Protein AF-F7QN99-F1 (afdb_monomer)

Sequence (74 aa):
MEALLNEVIDRVIHTFGMMRNLSEDALNEARESLCTYIDTLSSAGETDPQRLAVCGLAYLRNRQDGASPKFTGC

Radius of gyration: 13.36 Å; Cα contacts (8 Å, |Δi|>4): 40; chains: 1; bounding box: 27×24×47 Å

pLDDT: mean 86.34, std 13.33, range [47.22, 95.69]

Solvent-accessible surface area (backbone atoms only — not comparable to full-atom values): 4322 Å² total; per-residue (Å²): 116,68,68,61,52,51,53,34,50,51,54,35,46,54,52,50,34,69,76,65,71,56,53,71,66,60,49,50,56,50,45,57,55,43,50,57,51,50,50,52,40,41,77,72,68,55,76,52,61,68,59,51,32,53,52,46,48,50,51,54,50,50,54,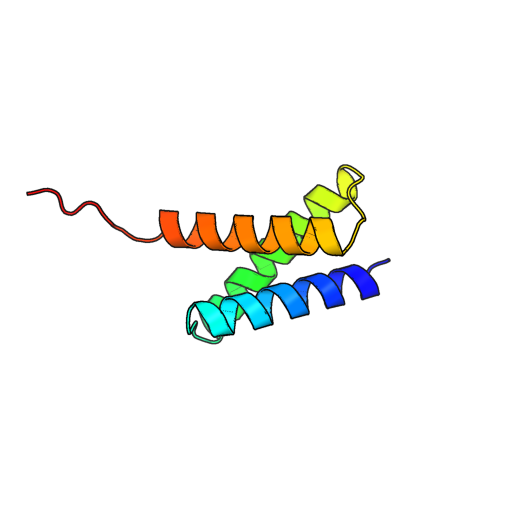54,60,68,67,48,84,87,71,85,72,132

Secondary structure (DSSP, 8-state):
-HHHHHHHHHHHHHHHHHHHT--HHHHHHHHHHHHHHHHHHHHTT---HHHHHHHHHHHHHHHHHHHS------

Nearest PDB structures (foldseek):
  3add-assembly1_B  TM=6.719E-01  e=6.683E-01  Methanocaldococcus jannaschii DSM 2661
  3adb-assembly1_B  TM=6.592E-01  e=7.118E-01  Methanocaldococcus jannaschii DSM 2661
  3adc-assembly1_A  TM=6.397E-01  e=8.600E-01  Methanocaldococcus jannaschii DSM 2661

Foldseek 3Di:
DVVLLVVLLVVLLVVLCVVPVDDPVVSVVLSVVLSVVLVVCVVVVDDPSVVSNVVSNVVSVVVVVVVDPPDPDD

Structure (mmCIF, N/CA/C/O backbone):
data_AF-F7QN99-F1
#
_entry.id   AF-F7QN99-F1
#
loop_
_atom_site.group_PDB
_atom_site.id
_atom_site.type_symbol
_atom_site.label_atom_id
_atom_site.label_alt_id
_atom_site.label_comp_id
_atom_site.label_asym_id
_atom_site.label_entity_id
_atom_site.label_seq_id
_atom_site.pdbx_PDB_ins_code
_atom_site.Cartn_x
_atom_site.Cartn_y
_atom_site.Cartn_z
_atom_site.occupancy
_atom_site.B_iso_or_equiv
_atom_site.auth_seq_id
_atom_site.auth_comp_id
_atom_site.auth_asym_id
_atom_site.auth_atom_id
_atom_site.pdbx_PDB_model_num
ATOM 1 N N . MET A 1 1 ? -4.298 -3.879 16.389 1.00 59.00 1 MET A N 1
ATOM 2 C CA . MET A 1 1 ? -4.668 -3.278 15.089 1.00 59.00 1 MET A CA 1
ATOM 3 C C . MET A 1 1 ? -3.499 -3.342 14.103 1.00 59.00 1 MET A C 1
ATOM 5 O O . MET A 1 1 ? -3.725 -3.702 12.960 1.00 59.00 1 MET A O 1
ATOM 9 N N . GLU A 1 2 ? -2.254 -3.148 14.555 1.00 68.81 2 GLU A N 1
ATOM 10 C CA . GLU A 1 2 ? -1.042 -3.213 13.710 1.00 68.81 2 GLU A CA 1
ATOM 11 C C . GLU A 1 2 ? -0.759 -4.567 13.031 1.00 68.81 2 GLU A C 1
ATOM 13 O O . GLU A 1 2 ? -0.218 -4.594 11.929 1.00 68.81 2 GLU A O 1
ATOM 18 N N . ALA A 1 3 ? -1.137 -5.700 13.635 1.00 80.25 3 ALA A N 1
ATOM 19 C CA . ALA A 1 3 ? -0.919 -7.018 13.025 1.00 80.25 3 ALA A CA 1
ATOM 20 C C . ALA A 1 3 ? -1.681 -7.181 11.693 1.00 80.25 3 ALA A C 1
ATOM 22 O O . ALA A 1 3 ? -1.093 -7.595 10.700 1.00 80.25 3 ALA A O 1
ATOM 23 N N . LEU A 1 4 ? -2.948 -6.750 11.650 1.00 84.50 4 LEU A N 1
ATOM 24 C CA . LEU A 1 4 ? -3.789 -6.833 10.451 1.00 84.50 4 LEU A CA 1
ATOM 25 C C . LEU A 1 4 ? -3.245 -5.956 9.315 1.00 84.50 4 LEU A C 1
ATOM 27 O O . LEU A 1 4 ? -3.237 -6.368 8.159 1.00 84.50 4 LEU A O 1
ATOM 31 N N . LEU A 1 5 ? -2.772 -4.747 9.639 1.00 86.94 5 LEU A N 1
ATOM 32 C CA . LEU A 1 5 ? -2.196 -3.837 8.646 1.00 86.94 5 LEU A CA 1
ATOM 33 C C . LEU A 1 5 ? -0.919 -4.424 8.039 1.00 86.94 5 LEU A C 1
ATOM 35 O O . LEU A 1 5 ? -0.739 -4.363 6.826 1.00 86.94 5 LEU A O 1
ATOM 39 N N . ASN A 1 6 ? -0.078 -5.058 8.857 1.00 90.19 6 ASN A N 1
ATOM 40 C CA . ASN A 1 6 ? 1.111 -5.751 8.369 1.00 90.19 6 ASN A CA 1
ATOM 41 C C . ASN A 1 6 ? 0.764 -6.920 7.439 1.00 90.19 6 ASN A C 1
ATOM 43 O O . ASN A 1 6 ? 1.399 -7.056 6.396 1.00 90.19 6 ASN A O 1
ATOM 47 N N . GLU A 1 7 ? -0.264 -7.713 7.755 1.00 92.88 7 GLU A N 1
ATOM 48 C CA . GLU A 1 7 ? -0.734 -8.788 6.867 1.00 92.88 7 GLU A CA 1
ATOM 49 C C . GLU A 1 7 ? -1.261 -8.247 5.529 1.00 92.88 7 GLU A C 1
ATOM 51 O O . GLU A 1 7 ? -0.983 -8.811 4.468 1.00 92.88 7 GLU A O 1
ATOM 56 N N . VAL A 1 8 ? -1.992 -7.127 5.554 1.00 93.75 8 VAL A N 1
ATOM 57 C CA . VAL A 1 8 ? -2.464 -6.456 4.334 1.00 93.75 8 VAL A CA 1
ATOM 58 C C . VAL A 1 8 ? -1.285 -5.962 3.496 1.00 93.75 8 VAL A C 1
ATOM 60 O O . VAL A 1 8 ? -1.250 -6.211 2.290 1.00 93.75 8 VAL A O 1
ATOM 63 N N . ILE A 1 9 ? -0.314 -5.293 4.121 1.00 94.44 9 ILE A N 1
ATOM 64 C CA . ILE A 1 9 ? 0.888 -4.780 3.453 1.00 94.44 9 ILE A CA 1
ATOM 65 C C . ILE A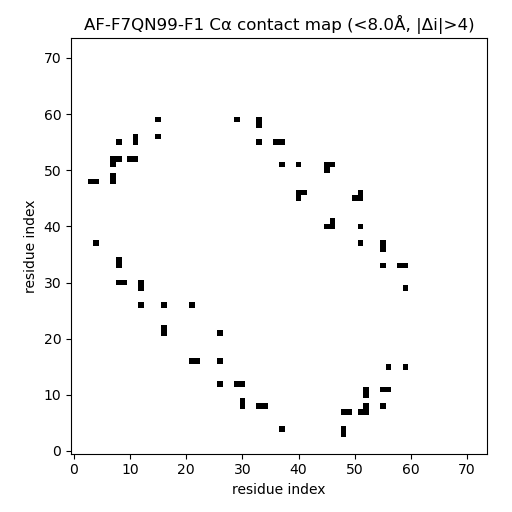 1 9 ? 1.669 -5.928 2.809 1.00 94.44 9 ILE A C 1
ATOM 67 O O . ILE A 1 9 ? 1.985 -5.851 1.623 1.00 94.44 9 ILE A O 1
ATOM 71 N N . ASP A 1 10 ? 1.933 -7.003 3.553 1.0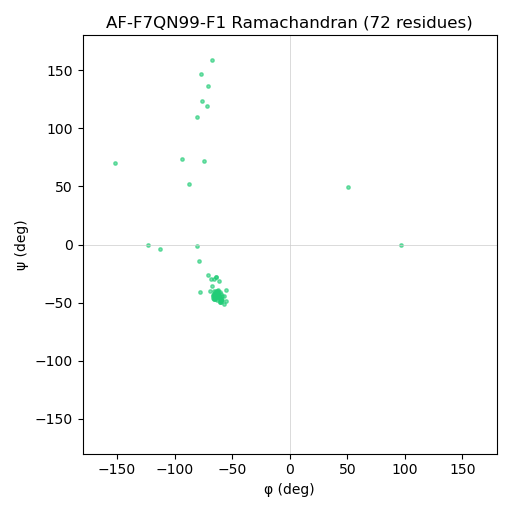0 94.00 10 ASP A N 1
ATOM 72 C CA . ASP A 1 10 ? 2.685 -8.161 3.063 1.00 94.00 10 ASP A CA 1
ATOM 73 C C . ASP A 1 10 ? 1.996 -8.807 1.855 1.00 94.00 10 ASP A C 1
ATOM 75 O O . ASP A 1 10 ? 2.595 -8.964 0.789 1.00 94.00 10 ASP A O 1
ATOM 79 N N . ARG A 1 11 ? 0.682 -9.043 1.957 1.00 94.38 11 ARG A N 1
ATOM 80 C CA . ARG A 1 11 ? -0.121 -9.594 0.862 1.00 94.38 11 ARG A CA 1
ATOM 81 C C . ARG A 1 11 ? -0.070 -8.723 -0.392 1.00 94.38 11 ARG A C 1
ATOM 83 O O . ARG A 1 11 ? 0.045 -9.251 -1.504 1.00 94.38 11 ARG A O 1
ATOM 90 N N . VAL A 1 12 ? -0.194 -7.405 -0.240 1.00 95.69 12 VAL A N 1
ATOM 91 C CA . VAL A 1 12 ? -0.154 -6.456 -1.362 1.00 95.69 12 VAL A CA 1
ATOM 92 C C . VAL A 1 12 ? 1.224 -6.455 -2.012 1.00 95.69 12 VAL A C 1
ATOM 94 O O . V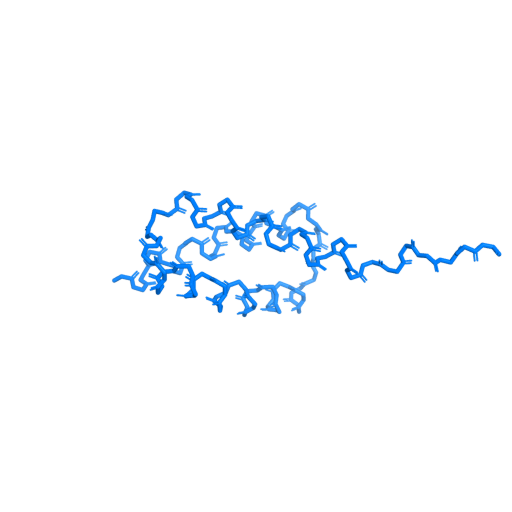AL A 1 12 ? 1.300 -6.564 -3.235 1.00 95.69 12 VAL A O 1
ATOM 97 N N . ILE A 1 13 ? 2.297 -6.383 -1.222 1.00 94.94 13 ILE A N 1
ATOM 98 C CA . ILE A 1 13 ? 3.676 -6.360 -1.723 1.00 94.94 13 ILE A CA 1
ATOM 99 C C . ILE A 1 13 ? 4.029 -7.665 -2.420 1.00 94.94 13 ILE A C 1
ATOM 101 O O . ILE A 1 13 ? 4.540 -7.629 -3.538 1.00 94.94 13 ILE A O 1
ATOM 105 N N . HIS A 1 14 ? 3.676 -8.806 -1.833 1.00 93.56 14 HIS A N 1
ATOM 106 C CA . HIS A 1 14 ? 3.885 -10.110 -2.448 1.00 93.56 14 HIS A CA 1
ATOM 107 C C . HIS A 1 14 ? 3.162 -10.209 -3.801 1.00 93.56 14 HIS A C 1
ATOM 109 O O . HIS A 1 14 ? 3.756 -10.558 -4.822 1.00 93.56 14 HIS A O 1
ATOM 115 N N . THR A 1 15 ? 1.886 -9.811 -3.846 1.00 93.62 15 THR A N 1
ATOM 116 C CA . THR A 1 15 ? 1.089 -9.826 -5.085 1.00 93.62 15 THR A CA 1
ATOM 117 C C . THR A 1 15 ? 1.653 -8.864 -6.134 1.00 93.62 15 THR A C 1
ATOM 119 O O . THR A 1 15 ? 1.772 -9.216 -7.308 1.00 93.62 15 THR A O 1
ATOM 122 N N . PHE A 1 16 ? 2.021 -7.649 -5.729 1.00 92.62 16 PHE A N 1
ATOM 123 C CA . PHE A 1 16 ? 2.577 -6.632 -6.617 1.00 92.62 16 PHE A CA 1
ATOM 124 C C . PHE A 1 16 ? 3.943 -7.045 -7.179 1.00 92.62 16 PHE A C 1
ATOM 126 O O . PHE A 1 16 ? 4.170 -6.915 -8.383 1.00 92.62 16 PHE A O 1
ATOM 133 N N . GLY A 1 17 ? 4.804 -7.613 -6.333 1.00 91.56 17 GLY A N 1
ATOM 134 C CA . GLY A 1 17 ? 6.109 -8.141 -6.707 1.00 91.56 17 GLY A CA 1
ATOM 135 C C . GLY A 1 17 ? 6.025 -9.239 -7.751 1.00 91.56 17 GLY A C 1
ATOM 136 O O . GLY A 1 17 ? 6.686 -9.137 -8.782 1.00 91.56 17 GLY A O 1
ATOM 137 N N . MET A 1 18 ? 5.142 -10.222 -7.552 1.00 91.06 18 MET A N 1
ATOM 138 C CA . MET A 1 18 ? 4.907 -11.280 -8.541 1.00 91.06 18 MET A CA 1
ATOM 139 C C . MET A 1 18 ? 4.386 -10.726 -9.874 1.00 91.06 18 MET A C 1
ATOM 141 O O . MET A 1 18 ? 4.854 -11.127 -10.934 1.00 91.06 18 MET A O 1
ATOM 145 N N . MET A 1 19 ? 3.436 -9.783 -9.845 1.00 90.69 19 MET A N 1
ATOM 146 C CA . MET A 1 19 ? 2.857 -9.217 -11.073 1.00 90.69 19 MET A CA 1
ATOM 147 C C . MET A 1 19 ? 3.841 -8.365 -11.880 1.00 90.69 19 MET A C 1
ATOM 149 O O . MET A 1 19 ? 3.675 -8.221 -13.092 1.00 90.69 19 MET A O 1
ATOM 153 N N . ARG A 1 20 ? 4.808 -7.724 -11.217 1.00 86.88 20 ARG A N 1
ATOM 154 C CA . ARG A 1 20 ? 5.707 -6.740 -11.839 1.00 86.88 20 ARG A CA 1
ATOM 155 C C . ARG A 1 20 ? 7.162 -7.182 -11.921 1.00 86.88 20 ARG A C 1
ATOM 157 O O . ARG A 1 20 ? 7.949 -6.459 -12.520 1.00 86.88 20 ARG A O 1
ATOM 164 N N . ASN A 1 21 ? 7.487 -8.352 -11.374 1.00 88.19 21 ASN A N 1
ATOM 165 C CA . ASN A 1 21 ? 8.829 -8.923 -11.342 1.00 88.19 21 ASN A CA 1
ATOM 166 C C . ASN A 1 21 ? 9.869 -7.920 -10.805 1.00 88.19 21 ASN A C 1
ATOM 168 O O . ASN A 1 21 ? 10.886 -7.652 -11.444 1.00 88.19 21 ASN A O 1
ATOM 172 N N . LEU A 1 22 ? 9.546 -7.303 -9.664 1.00 86.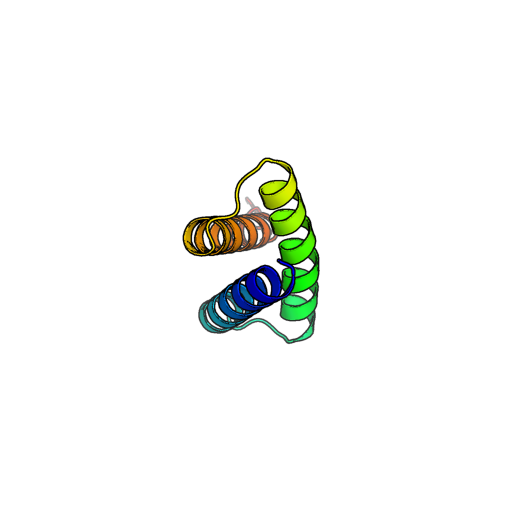50 22 LEU A N 1
ATOM 173 C CA . LEU A 1 22 ? 10.366 -6.268 -9.033 1.00 86.50 22 LEU A CA 1
ATOM 174 C C . LEU A 1 22 ? 11.575 -6.867 -8.313 1.00 86.50 22 LEU A C 1
ATOM 176 O O . LEU A 1 22 ? 11.483 -7.943 -7.726 1.00 86.50 22 LEU A O 1
ATOM 180 N N . SER A 1 23 ? 12.679 -6.123 -8.309 1.00 89.12 23 SER A N 1
ATOM 181 C CA . SER A 1 23 ? 13.837 -6.399 -7.454 1.00 89.12 23 SER A CA 1
ATOM 182 C C . SER A 1 23 ? 13.503 -6.172 -5.975 1.00 89.12 23 SER A C 1
ATOM 184 O O . SER A 1 23 ? 12.601 -5.399 -5.653 1.00 89.12 23 SER A O 1
ATOM 186 N N . GLU A 1 24 ? 14.273 -6.784 -5.073 1.00 87.94 24 GLU A N 1
ATOM 187 C CA . GLU A 1 24 ? 14.106 -6.641 -3.614 1.00 87.94 24 GLU A CA 1
ATOM 188 C C . GLU A 1 24 ? 14.138 -5.181 -3.140 1.00 87.94 24 GLU A C 1
ATOM 190 O O . GLU A 1 24 ? 13.329 -4.789 -2.304 1.00 87.94 24 GLU A O 1
ATOM 195 N N . ASP A 1 25 ? 15.006 -4.359 -3.730 1.00 89.69 25 ASP A N 1
ATOM 196 C CA . ASP A 1 25 ? 15.105 -2.924 -3.436 1.00 89.69 25 ASP A CA 1
ATOM 197 C C . ASP A 1 25 ? 13.793 -2.180 -3.755 1.00 89.69 25 ASP A C 1
ATOM 199 O O . ASP A 1 25 ? 13.193 -1.543 -2.889 1.00 89.69 25 ASP A O 1
ATOM 203 N N . ALA A 1 26 ? 13.250 -2.399 -4.957 1.00 88.75 26 ALA A N 1
ATOM 204 C CA . ALA A 1 26 ? 11.974 -1.825 -5.381 1.00 88.75 26 ALA A CA 1
ATOM 205 C C . ALA A 1 26 ? 10.781 -2.354 -4.561 1.00 88.75 26 ALA A C 1
ATOM 207 O O . ALA A 1 26 ? 9.787 -1.647 -4.379 1.00 88.75 26 ALA A O 1
ATOM 208 N N . LEU A 1 27 ? 10.855 -3.593 -4.061 1.00 90.31 27 LEU A N 1
ATOM 209 C CA . LEU A 1 27 ? 9.859 -4.136 -3.134 1.00 90.31 27 LEU A CA 1
ATOM 210 C C . LEU A 1 27 ? 9.924 -3.452 -1.771 1.00 90.31 27 LEU A C 1
ATOM 212 O O . LEU A 1 27 ? 8.871 -3.157 -1.201 1.00 90.31 27 LEU A O 1
ATOM 216 N N . ASN A 1 28 ? 11.125 -3.171 -1.266 1.00 92.00 28 ASN A N 1
ATOM 217 C CA . ASN A 1 28 ? 11.299 -2.459 -0.008 1.00 92.00 28 ASN A CA 1
ATOM 218 C C . ASN A 1 28 ? 10.758 -1.023 -0.105 1.00 92.00 28 ASN A C 1
ATOM 220 O O . ASN A 1 28 ? 9.926 -0.631 0.712 1.00 92.00 28 ASN A O 1
ATOM 224 N N . GLU A 1 29 ? 11.101 -0.289 -1.169 1.00 91.69 29 GLU A N 1
ATOM 225 C CA . GLU A 1 29 ? 10.559 1.057 -1.413 1.00 91.69 29 GLU A CA 1
ATOM 226 C C . GLU A 1 29 ? 9.026 1.065 -1.547 1.00 91.69 29 GLU A C 1
ATOM 228 O O . GLU A 1 29 ? 8.329 1.937 -1.006 1.00 91.69 29 GLU A O 1
ATOM 233 N N . ALA A 1 30 ? 8.474 0.079 -2.266 1.00 92.94 30 ALA A N 1
ATOM 234 C CA . ALA A 1 30 ? 7.032 -0.090 -2.400 1.00 92.94 30 ALA A CA 1
ATOM 235 C C . ALA A 1 30 ? 6.375 -0.357 -1.040 1.00 92.94 30 ALA A C 1
ATOM 237 O O . ALA A 1 30 ? 5.302 0.184 -0.769 1.00 92.94 30 ALA A O 1
ATOM 238 N N . ARG A 1 31 ? 7.017 -1.149 -0.173 1.00 94.56 31 ARG A N 1
ATOM 239 C CA . ARG A 1 31 ? 6.519 -1.484 1.166 1.00 94.56 31 ARG A CA 1
ATOM 240 C C . ARG A 1 31 ? 6.490 -0.270 2.083 1.00 94.56 31 ARG A C 1
ATOM 242 O O . ARG A 1 31 ? 5.472 -0.045 2.733 1.00 94.56 31 ARG A O 1
ATOM 249 N N . GLU A 1 32 ? 7.553 0.528 2.107 1.00 94.19 32 GLU A N 1
ATOM 250 C CA . GLU A 1 32 ? 7.614 1.757 2.909 1.00 94.19 32 GLU A CA 1
ATOM 251 C C . GLU A 1 32 ? 6.556 2.775 2.460 1.00 94.19 32 GLU A C 1
ATOM 253 O O . GLU A 1 32 ? 5.792 3.310 3.273 1.00 94.19 32 GLU A O 1
ATOM 258 N N . SER A 1 33 ? 6.438 2.973 1.143 1.00 93.69 33 SER A N 1
ATOM 259 C CA . SER A 1 33 ? 5.421 3.854 0.559 1.00 93.69 33 SER A CA 1
ATOM 260 C C . SER A 1 33 ? 4.000 3.366 0.859 1.00 93.69 33 SER A C 1
ATOM 262 O O . SER A 1 33 ? 3.122 4.161 1.199 1.00 93.69 33 SER A O 1
ATOM 264 N N . LEU A 1 34 ? 3.765 2.054 0.753 1.00 95.25 34 LEU A N 1
ATOM 265 C CA . LEU A 1 34 ? 2.472 1.445 1.041 1.00 95.25 34 LEU A CA 1
ATOM 266 C C . LEU A 1 34 ? 2.108 1.570 2.523 1.00 95.25 34 LEU A C 1
ATOM 268 O O . LEU A 1 34 ? 0.967 1.902 2.822 1.00 95.25 34 LEU A O 1
ATOM 272 N N . CYS A 1 35 ? 3.054 1.351 3.437 1.00 94.56 35 CYS A N 1
ATOM 273 C CA . CYS A 1 35 ? 2.830 1.487 4.876 1.00 94.56 35 CYS A CA 1
ATOM 274 C C . CYS A 1 35 ? 2.280 2.878 5.225 1.00 94.56 35 CYS A C 1
ATOM 276 O O . CYS A 1 35 ? 1.226 2.996 5.846 1.00 94.56 35 CYS A O 1
ATOM 278 N N . THR A 1 36 ? 2.925 3.927 4.706 1.00 94.31 36 THR A N 1
ATOM 279 C CA . THR A 1 36 ? 2.507 5.324 4.917 1.00 94.31 36 THR A CA 1
ATOM 280 C C . THR A 1 36 ? 1.111 5.598 4.346 1.00 94.31 36 THR A C 1
ATOM 282 O O . THR A 1 36 ? 0.287 6.285 4.954 1.00 94.31 36 THR A O 1
ATOM 285 N N . TYR A 1 37 ? 0.814 5.042 3.169 1.00 94.81 37 TYR A N 1
ATOM 286 C CA . TYR A 1 37 ? -0.490 5.194 2.529 1.00 94.81 37 TYR A CA 1
ATOM 287 C C . TYR A 1 37 ? -1.612 4.493 3.312 1.00 94.81 37 TYR A C 1
ATOM 289 O O . TYR A 1 37 ? -2.680 5.070 3.514 1.00 94.81 37 TYR A O 1
ATOM 297 N N . ILE A 1 38 ? -1.367 3.271 3.789 1.00 93.62 38 ILE A N 1
ATOM 298 C CA . ILE A 1 38 ? -2.320 2.504 4.597 1.00 93.62 38 ILE A CA 1
ATOM 299 C C . ILE A 1 38 ? -2.566 3.178 5.951 1.00 93.62 38 ILE A C 1
ATOM 301 O O . ILE A 1 38 ? -3.715 3.254 6.378 1.00 93.62 38 ILE A O 1
ATOM 305 N N . ASP A 1 39 ? -1.531 3.728 6.588 1.00 92.44 39 ASP A N 1
ATOM 306 C CA . ASP A 1 39 ? -1.674 4.508 7.823 1.00 92.44 39 ASP A CA 1
ATOM 307 C C . ASP A 1 39 ? -2.560 5.750 7.617 1.00 92.44 39 ASP A C 1
ATOM 309 O O . ASP A 1 39 ? -3.463 6.025 8.410 1.00 92.44 39 ASP A O 1
ATOM 313 N N . THR A 1 40 ? -2.393 6.432 6.479 1.00 93.81 40 THR A N 1
ATOM 314 C CA . THR A 1 40 ? -3.240 7.572 6.095 1.00 93.81 40 THR A CA 1
ATOM 315 C C . THR A 1 40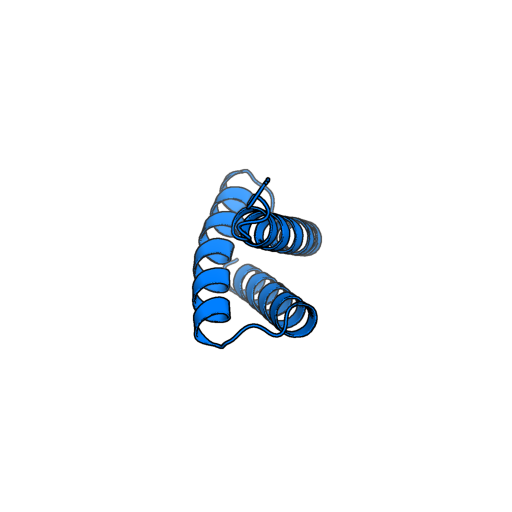 ? -4.706 7.156 5.932 1.00 93.81 40 THR A C 1
ATOM 317 O O . THR A 1 40 ? -5.602 7.840 6.427 1.00 93.81 40 THR A O 1
ATOM 320 N N . LEU A 1 41 ? -4.970 6.027 5.263 1.00 93.38 41 LEU A N 1
ATOM 321 C CA . LEU A 1 41 ? -6.326 5.489 5.102 1.00 93.38 41 LEU A CA 1
ATOM 322 C C . LEU A 1 41 ? -6.939 5.076 6.447 1.00 93.38 41 LEU A C 1
ATOM 324 O O . LEU A 1 41 ? -8.090 5.414 6.725 1.00 93.38 41 LEU A O 1
ATOM 328 N N . SER A 1 42 ? -6.154 4.419 7.301 1.00 89.88 42 SER A N 1
ATOM 329 C CA . SER A 1 42 ? -6.574 4.023 8.647 1.00 89.88 42 SER A CA 1
ATOM 330 C C . SER A 1 42 ? -6.912 5.237 9.510 1.00 89.88 42 SER A C 1
ATOM 332 O O . SER A 1 42 ? -7.943 5.246 10.181 1.00 89.88 42 SER A O 1
ATOM 334 N N . SER A 1 43 ? -6.097 6.291 9.452 1.00 91.19 43 SER A N 1
ATOM 335 C CA . SER A 1 43 ? -6.360 7.562 10.138 1.00 91.19 43 SER A CA 1
ATOM 336 C C . SER A 1 43 ? -7.613 8.271 9.609 1.00 91.19 43 SER A C 1
ATOM 338 O O . SER A 1 43 ? -8.282 8.981 10.357 1.00 91.19 43 SER A O 1
ATOM 340 N N . ALA A 1 44 ? -7.975 8.048 8.342 1.00 92.56 44 ALA A N 1
ATOM 341 C CA . ALA A 1 44 ? -9.222 8.526 7.746 1.00 92.56 44 ALA A CA 1
ATOM 342 C C . ALA A 1 44 ? -10.450 7.647 8.080 1.00 92.56 44 ALA A C 1
ATOM 344 O O . ALA A 1 44 ? -11.563 7.974 7.666 1.00 92.56 44 ALA A O 1
ATOM 345 N N . GLY A 1 45 ? -10.271 6.555 8.835 1.00 92.69 45 GLY A N 1
ATOM 346 C CA . GLY A 1 45 ? -11.335 5.649 9.280 1.00 92.69 45 GLY A CA 1
ATOM 347 C C . GLY A 1 45 ? -11.526 4.395 8.419 1.00 92.69 45 GLY A C 1
ATOM 348 O O . GLY A 1 45 ? -12.376 3.564 8.744 1.00 92.69 45 GLY A O 1
ATOM 349 N N . GLU A 1 46 ? -10.744 4.216 7.352 1.00 91.69 46 GLU A N 1
ATOM 350 C CA . GLU A 1 46 ? -10.781 3.004 6.530 1.00 91.69 46 GLU A CA 1
ATOM 351 C C . GLU A 1 46 ? -9.967 1.893 7.201 1.00 91.69 46 GLU A C 1
ATOM 353 O O . GLU A 1 46 ? -8.742 1.942 7.265 1.00 91.69 46 GLU A O 1
ATOM 358 N N . THR A 1 47 ? -10.655 0.873 7.705 1.00 90.06 47 THR A N 1
ATOM 359 C CA . THR A 1 47 ? -10.037 -0.244 8.442 1.00 90.06 47 THR A CA 1
ATOM 360 C C . THR A 1 47 ? -10.346 -1.604 7.822 1.00 90.06 47 THR A C 1
ATOM 362 O O . THR A 1 47 ? -9.861 -2.624 8.315 1.00 90.06 47 THR A O 1
ATOM 365 N N . ASP A 1 48 ? -11.124 -1.644 6.732 1.00 94.00 48 ASP A N 1
ATOM 366 C CA . ASP A 1 48 ? -11.456 -2.896 6.062 1.00 94.00 48 ASP A CA 1
ATOM 367 C C . ASP A 1 48 ? -10.221 -3.449 5.324 1.00 94.00 48 ASP A C 1
ATOM 369 O O . ASP A 1 48 ? -9.697 -2.810 4.404 1.00 94.00 48 ASP A O 1
ATOM 373 N N . PRO A 1 49 ? -9.740 -4.656 5.672 1.00 91.12 49 PRO A N 1
ATOM 374 C CA . PRO A 1 49 ? -8.497 -5.191 5.123 1.00 91.12 49 PRO A CA 1
ATOM 375 C C . PRO A 1 49 ? -8.572 -5.423 3.609 1.00 91.12 49 PRO A C 1
ATOM 377 O O . PRO A 1 49 ? -7.560 -5.343 2.911 1.00 91.12 49 PRO A O 1
ATOM 380 N N . GLN A 1 50 ? -9.765 -5.689 3.074 1.00 92.56 50 GLN A N 1
ATOM 381 C CA . GLN A 1 50 ? -9.955 -5.924 1.650 1.00 92.56 50 GLN A CA 1
ATOM 382 C C . GLN A 1 50 ? -9.948 -4.607 0.862 1.00 92.56 50 GLN A C 1
ATOM 384 O O . GLN A 1 50 ? -9.335 -4.539 -0.206 1.00 92.56 50 GLN A O 1
ATOM 389 N N . ARG A 1 51 ? -10.573 -3.545 1.383 1.00 94.94 51 ARG A N 1
ATOM 390 C CA . ARG A 1 51 ? -10.482 -2.178 0.845 1.00 94.94 51 ARG A CA 1
ATOM 391 C C . ARG A 1 51 ? -9.047 -1.679 0.875 1.00 94.94 51 ARG A C 1
ATOM 393 O O . ARG A 1 51 ? -8.547 -1.257 -0.165 1.00 94.94 51 ARG A O 1
ATOM 400 N N . LEU A 1 52 ? -8.368 -1.817 2.011 1.00 95.31 52 LEU A N 1
ATOM 401 C CA . LEU A 1 52 ? -6.967 -1.439 2.176 1.00 95.31 52 LEU A CA 1
ATOM 402 C C . LEU A 1 52 ? -6.060 -2.155 1.164 1.00 95.31 52 LEU A C 1
ATOM 404 O O . LEU A 1 52 ? -5.252 -1.504 0.501 1.00 95.31 52 LEU A O 1
ATOM 408 N N . ALA A 1 53 ? -6.247 -3.462 0.951 1.00 94.75 53 ALA A N 1
ATOM 409 C CA . ALA A 1 53 ? -5.480 -4.212 -0.043 1.00 94.75 53 ALA A CA 1
ATOM 410 C C . ALA A 1 53 ? -5.723 -3.725 -1.485 1.00 94.75 53 ALA A C 1
ATOM 412 O O . ALA A 1 53 ? -4.778 -3.552 -2.257 1.00 94.75 53 ALA A O 1
ATOM 413 N N . VAL A 1 54 ? -6.985 -3.482 -1.859 1.00 95.06 54 VAL A N 1
ATOM 414 C CA . VAL A 1 54 ? -7.348 -2.993 -3.202 1.00 95.06 54 VAL A CA 1
ATOM 415 C C . VAL A 1 54 ? -6.800 -1.585 -3.442 1.00 95.06 54 VAL A C 1
ATOM 417 O O . VAL A 1 54 ? -6.180 -1.342 -4.481 1.00 95.06 54 VAL A O 1
ATOM 420 N N . CYS A 1 55 ? -6.982 -0.673 -2.484 1.00 95.31 55 CYS A N 1
ATOM 421 C CA . CYS A 1 55 ? -6.451 0.688 -2.555 1.00 95.31 55 CYS A CA 1
ATOM 422 C C . CYS A 1 55 ? -4.919 0.681 -2.614 1.00 95.31 55 CYS A C 1
ATOM 424 O O . CYS A 1 55 ? -4.338 1.383 -3.439 1.00 95.31 55 CYS A O 1
ATOM 426 N N . GLY A 1 56 ? -4.264 -0.162 -1.812 1.00 95.38 56 GLY A N 1
ATOM 427 C CA . GLY A 1 56 ? -2.813 -0.337 -1.819 1.00 95.38 56 GLY A CA 1
ATOM 428 C C . GLY A 1 56 ? -2.266 -0.802 -3.171 1.00 95.38 56 GLY A C 1
ATOM 429 O O . GLY A 1 56 ? -1.335 -0.199 -3.707 1.00 95.38 56 GLY A O 1
ATOM 430 N N . LEU A 1 57 ? -2.879 -1.824 -3.778 1.00 94.75 57 LEU A N 1
ATOM 431 C CA . LEU A 1 57 ? -2.496 -2.301 -5.114 1.00 94.75 57 LEU A CA 1
ATOM 432 C C . LEU A 1 57 ? -2.686 -1.226 -6.193 1.00 94.75 57 LEU A C 1
ATOM 434 O O . LEU A 1 57 ? -1.833 -1.074 -7.072 1.00 94.75 57 LEU A O 1
ATOM 438 N N . ALA A 1 58 ? -3.792 -0.479 -6.138 1.00 94.38 58 ALA A N 1
ATOM 439 C CA . ALA A 1 58 ? -4.060 0.609 -7.074 1.00 94.38 58 ALA A CA 1
ATOM 440 C C . ALA A 1 58 ? -3.039 1.750 -6.925 1.00 94.38 58 ALA A C 1
ATOM 442 O O . ALA A 1 58 ? -2.506 2.229 -7.926 1.00 94.38 58 ALA A O 1
ATOM 443 N N . TYR A 1 59 ? -2.720 2.139 -5.687 1.00 94.44 59 TYR A N 1
ATOM 444 C CA . TYR A 1 59 ? -1.701 3.140 -5.371 1.00 94.44 59 TYR A CA 1
ATOM 445 C C . TYR A 1 59 ? -0.331 2.763 -5.954 1.00 94.44 59 TYR A C 1
ATOM 447 O O . TYR A 1 59 ? 0.258 3.547 -6.702 1.00 94.44 59 TYR A O 1
ATOM 455 N N . LEU A 1 60 ? 0.141 1.538 -5.695 1.00 93.69 60 LEU A N 1
ATOM 456 C CA . LEU A 1 60 ? 1.433 1.058 -6.195 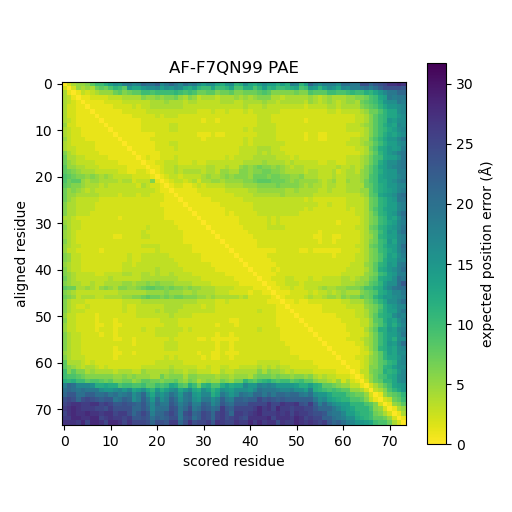1.00 93.69 60 LEU A CA 1
ATOM 457 C C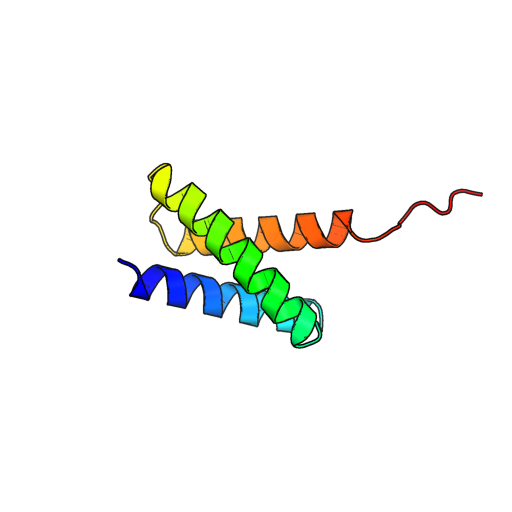 . LEU A 1 60 ? 1.481 0.990 -7.725 1.00 93.69 60 LEU A C 1
ATOM 459 O O . LEU A 1 60 ? 2.468 1.404 -8.337 1.00 93.69 60 LEU A O 1
ATOM 463 N N . ARG A 1 61 ? 0.396 0.525 -8.361 1.00 90.94 61 ARG A N 1
ATOM 464 C CA . ARG A 1 61 ? 0.289 0.498 -9.825 1.00 90.94 61 ARG A CA 1
ATOM 465 C C . ARG A 1 61 ? 0.387 1.904 -10.420 1.00 90.94 61 ARG A C 1
ATOM 467 O O . ARG A 1 61 ? 1.126 2.083 -11.383 1.00 90.94 61 ARG A O 1
ATOM 474 N N . ASN A 1 62 ? -0.331 2.879 -9.861 1.00 89.94 62 ASN A N 1
ATOM 475 C CA . ASN A 1 62 ? -0.302 4.263 -10.341 1.00 89.94 62 ASN A CA 1
ATOM 476 C C . ASN A 1 62 ? 1.086 4.894 -10.175 1.00 89.94 62 ASN A C 1
ATOM 478 O O . ASN A 1 62 ? 1.578 5.534 -11.102 1.00 89.94 62 ASN A O 1
ATOM 482 N N . ARG A 1 63 ? 1.744 4.671 -9.029 1.00 87.19 63 ARG A N 1
ATOM 483 C CA . ARG A 1 63 ? 3.101 5.175 -8.764 1.00 87.19 63 ARG A CA 1
ATOM 484 C C . ARG A 1 63 ? 4.108 4.650 -9.786 1.00 87.19 63 ARG A C 1
ATOM 486 O O . ARG A 1 63 ? 4.889 5.418 -10.333 1.00 87.19 63 ARG A O 1
ATOM 493 N N . GLN A 1 64 ? 4.059 3.354 -10.076 1.00 79.81 64 GLN A N 1
ATOM 494 C CA . GLN A 1 64 ? 4.913 2.727 -11.080 1.00 79.81 64 GLN A CA 1
ATOM 495 C C . GLN A 1 64 ? 4.608 3.200 -12.505 1.00 79.81 64 GLN A C 1
ATOM 497 O O . GLN A 1 64 ? 5.536 3.433 -13.278 1.00 79.81 64 GLN A O 1
ATOM 502 N N . ASP A 1 65 ? 3.331 3.293 -12.888 1.00 76.00 65 ASP A N 1
ATOM 503 C CA . ASP A 1 65 ? 2.981 3.697 -14.252 1.00 76.00 65 ASP A CA 1
ATOM 504 C C . ASP A 1 65 ? 3.369 5.161 -14.509 1.00 76.00 65 ASP A C 1
ATOM 506 O O . ASP A 1 65 ? 3.891 5.475 -15.577 1.00 76.00 65 ASP A O 1
ATOM 510 N N . GLY A 1 66 ? 3.246 6.020 -13.492 1.00 64.56 66 GLY A N 1
ATOM 511 C CA . GLY A 1 66 ? 3.758 7.392 -13.519 1.00 64.56 66 GLY A CA 1
ATOM 512 C C . GLY A 1 66 ? 5.287 7.503 -13.463 1.00 64.56 66 GLY A C 1
ATOM 513 O O . GLY A 1 66 ? 5.838 8.468 -13.980 1.00 64.56 66 GLY A O 1
ATOM 514 N N . ALA A 1 67 ? 5.985 6.519 -12.883 1.00 58.81 67 ALA A N 1
ATOM 515 C CA . ALA A 1 67 ? 7.452 6.479 -12.838 1.00 58.81 67 ALA A CA 1
ATOM 516 C C . ALA A 1 67 ? 8.092 6.014 -14.158 1.00 58.81 67 ALA A C 1
ATOM 518 O O . ALA A 1 67 ? 9.296 6.175 -14.352 1.00 58.81 67 ALA A O 1
ATOM 519 N N . SER A 1 68 ? 7.314 5.440 -15.079 1.00 52.00 68 SER A N 1
ATOM 520 C CA . SER A 1 68 ? 7.829 5.102 -16.405 1.00 52.00 68 SER A CA 1
ATOM 521 C C . SER A 1 68 ? 7.952 6.363 -17.278 1.00 52.00 68 SER A C 1
ATOM 523 O O . SER A 1 68 ? 6.944 7.037 -17.502 1.00 52.00 68 SER A O 1
ATOM 525 N N . PRO A 1 69 ? 9.143 6.691 -17.823 1.00 51.19 69 PRO A N 1
ATOM 526 C CA . PRO A 1 69 ? 9.311 7.801 -18.754 1.00 51.19 69 PRO A CA 1
ATOM 527 C C . PRO A 1 69 ? 8.746 7.396 -20.121 1.00 51.19 69 PRO A C 1
ATOM 529 O O . PRO A 1 69 ? 9.478 7.137 -21.070 1.00 51.19 69 PRO A O 1
ATOM 532 N N . LYS A 1 70 ? 7.419 7.306 -20.242 1.00 54.50 70 LYS A N 1
ATOM 533 C CA . LYS A 1 70 ? 6.743 7.092 -21.528 1.00 54.50 70 LYS A CA 1
ATOM 534 C C . LYS A 1 70 ? 6.484 8.435 -22.217 1.00 54.50 70 LYS A C 1
ATOM 536 O O . LYS A 1 70 ? 5.358 8.735 -22.591 1.00 54.50 70 LYS A O 1
ATOM 541 N N . PHE A 1 71 ? 7.517 9.264 -22.353 1.00 52.44 71 PHE A N 1
ATOM 542 C CA . PHE A 1 71 ? 7.487 10.392 -23.284 1.00 52.44 71 PHE A CA 1
ATOM 543 C C . PHE A 1 71 ? 8.898 10.741 -23.772 1.00 52.44 71 PHE A C 1
ATOM 545 O O . PHE A 1 71 ? 9.456 11.780 -23.443 1.00 52.44 71 PHE A O 1
ATOM 552 N N . THR A 1 72 ? 9.484 9.870 -24.591 1.00 50.09 72 THR A N 1
ATOM 553 C CA . THR A 1 72 ? 10.365 10.332 -25.672 1.00 50.09 72 THR A CA 1
ATOM 554 C C . THR A 1 72 ? 9.495 10.450 -26.920 1.00 50.09 72 THR A C 1
ATOM 556 O O . THR A 1 72 ? 9.478 9.562 -27.770 1.00 50.09 72 THR A O 1
ATOM 559 N N . GLY A 1 73 ? 8.656 11.488 -26.949 1.00 59.38 73 GLY A N 1
ATOM 560 C CA . GLY A 1 73 ? 7.987 11.929 -28.171 1.00 59.38 73 GLY A CA 1
ATOM 561 C C . GLY A 1 73 ? 9.013 12.576 -29.106 1.00 59.38 73 GLY A C 1
ATOM 562 O O . GLY A 1 73 ? 9.883 13.294 -28.621 1.00 59.38 73 GLY A O 1
ATOM 563 N N . CYS A 1 74 ? 8.921 12.228 -30.392 1.00 47.22 74 CYS A N 1
ATOM 564 C CA . CYS A 1 74 ? 9.828 12.551 -31.499 1.00 47.22 74 CYS A CA 1
ATOM 565 C C . CYS A 1 74 ? 10.220 14.024 -31.656 1.00 47.22 74 CYS 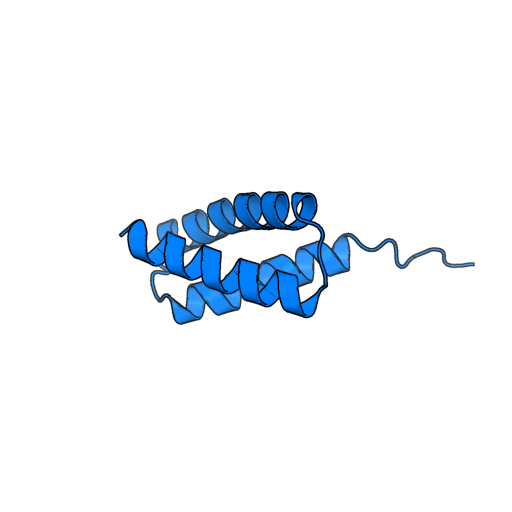A C 1
ATOM 567 O O . CYS A 1 74 ? 9.378 14.902 -31.363 1.00 47.22 74 CYS A O 1
#

Mean predicted aligned error: 5.85 Å